Protein AF-A0A2N0NDT5-F1 (afdb_monomer)

Secondary structure (DSSP, 8-state):
-EE-S--S-TTTSEES----PPPHHHHHHHHTTEEEHHHHH-SSS----EEETTEEE--EE-EEEHHHHTTEEEEEEE--HHHH--SBPEEEEEE-----TT-------HHHHHHHHHHHHHHHHHHHHHHS-------------

Nearest PDB structures (foldseek):
  7n8k-assembly2_B  TM=8.655E-01  e=2.097E-05  Homo sapiens
  7n94-assembly2_B  TM=8.704E-01  e=3.101E-05  Homo sapiens
  2v0s-assembly1_A  TM=8.809E-01  e=6.351E-05  Homo sapiens
  8uw3-assembly1_A  TM=8.679E-01  e=2.053E-04  Homo sapiens
  6fke-assembly1_A  TM=7.969E-01  e=5.339E-03  Neisseria meningitidis MC58

pLDDT: mean 81.11, std 15.13, range [43.81, 96.25]

Radius of gyration: 21.41 Å; Cα contacts (8 Å, |Δi|>4): 178; chains: 1; bounding box: 59×63×46 Å

Sequence (145 aa):
MGDFNLISNGHIDRTPPQHISKSIFFNDLETIGLIDSHRKLNKEVPGNAYHREGVSTRIDQIWISENLSNNLMNFSITPSMFITHSDHDIMEKYNQEVIEDKVNITEYSQEDIDRYWDKLNSFIVSAADSKLPKKQPTNDHICGH

Organism: NCBI:txid588596

Structure (mmCIF, N/CA/C/O backbone):
data_AF-A0A2N0NDT5-F1
#
_entry.id   AF-A0A2N0NDT5-F1
#
loop_
_atom_site.group_PDB
_atom_site.id
_atom_site.type_symbol
_atom_site.label_atom_id
_atom_site.label_alt_id
_atom_site.label_comp_id
_atom_site.label_asym_id
_atom_site.label_entity_id
_atom_site.label_seq_id
_atom_site.pdbx_PDB_ins_code
_atom_site.Cartn_x
_atom_site.Cartn_y
_atom_site.Cartn_z
_atom_site.occupancy
_atom_site.B_iso_or_equiv
_atom_site.auth_seq_id
_atom_site.auth_comp_id
_atom_site.auth_asym_id
_atom_site.auth_atom_id
_atom_site.pdbx_PDB_model_num
ATOM 1 N N . MET A 1 1 ? 1.218 -4.574 8.319 1.00 87.06 1 MET A N 1
ATOM 2 C CA . MET A 1 1 ? 2.376 -4.223 7.468 1.00 87.06 1 MET A CA 1
ATOM 3 C C . MET A 1 1 ? 2.863 -5.486 6.794 1.00 87.06 1 MET A C 1
ATOM 5 O O . MET A 1 1 ? 2.750 -6.529 7.426 1.00 87.06 1 MET A O 1
ATOM 9 N N . GLY A 1 2 ? 3.379 -5.399 5.573 1.00 90.00 2 GLY A N 1
ATOM 10 C CA . GLY A 1 2 ? 3.999 -6.536 4.888 1.00 90.00 2 GLY A CA 1
ATOM 11 C C . GLY A 1 2 ? 3.780 -6.500 3.382 1.00 90.00 2 GLY A C 1
ATOM 12 O O . GLY A 1 2 ? 3.246 -5.516 2.869 1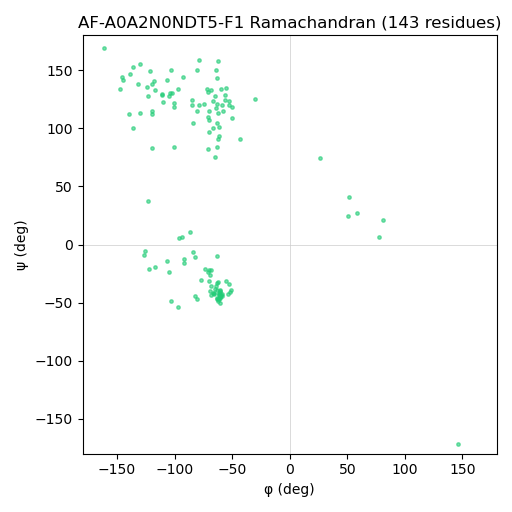.00 90.00 2 GLY A O 1
ATOM 13 N N . ASP A 1 3 ? 4.163 -7.585 2.717 1.00 92.94 3 ASP A N 1
ATOM 14 C CA . ASP A 1 3 ? 3.930 -7.815 1.294 1.00 92.94 3 ASP A CA 1
ATOM 15 C C . ASP A 1 3 ? 2.494 -8.305 1.051 1.00 92.94 3 ASP A C 1
ATOM 17 O O . ASP A 1 3 ? 2.099 -9.389 1.485 1.00 92.94 3 ASP A O 1
ATOM 21 N N . PHE A 1 4 ? 1.697 -7.494 0.356 1.00 93.69 4 PHE A N 1
ATOM 22 C CA . PHE A 1 4 ? 0.319 -7.830 0.002 1.00 93.69 4 PHE A CA 1
ATOM 23 C C . PHE A 1 4 ? 0.202 -8.518 -1.356 1.00 93.69 4 PHE A C 1
ATOM 25 O O . PHE A 1 4 ? -0.885 -8.990 -1.683 1.00 93.69 4 PHE A O 1
ATOM 32 N N . ASN A 1 5 ? 1.257 -8.525 -2.179 1.00 94.31 5 ASN A N 1
ATOM 33 C CA . ASN A 1 5 ? 1.199 -8.925 -3.590 1.00 94.31 5 ASN A CA 1
ATOM 34 C C . ASN A 1 5 ? 0.075 -8.228 -4.391 1.00 94.31 5 ASN A C 1
ATOM 36 O O . ASN A 1 5 ? -0.412 -8.735 -5.403 1.00 94.31 5 ASN A O 1
ATOM 40 N N . LEU A 1 6 ? -0.358 -7.046 -3.940 1.00 94.25 6 LEU A N 1
ATOM 41 C CA . LEU A 1 6 ? -1.467 -6.288 -4.513 1.00 94.25 6 LEU A CA 1
ATOM 42 C C . LEU A 1 6 ? -1.063 -4.831 -4.728 1.00 94.25 6 LEU A C 1
ATOM 44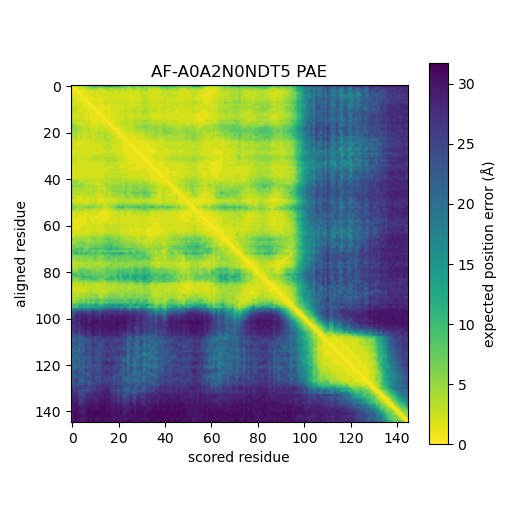 O O . LEU A 1 6 ? -0.461 -4.198 -3.864 1.00 94.25 6 LEU A O 1
ATOM 48 N N . ILE A 1 7 ? -1.461 -4.283 -5.874 1.00 93.62 7 ILE A N 1
ATOM 49 C CA . ILE A 1 7 ? -1.196 -2.897 -6.263 1.00 93.62 7 ILE A CA 1
ATOM 50 C C . ILE A 1 7 ? -2.487 -2.088 -6.103 1.00 93.62 7 ILE A C 1
ATOM 52 O O . ILE A 1 7 ? -3.531 -2.482 -6.623 1.00 93.62 7 ILE A O 1
ATOM 56 N N . SER A 1 8 ? -2.425 -0.961 -5.388 1.00 90.00 8 SER A N 1
ATOM 57 C CA . SER A 1 8 ? -3.594 -0.099 -5.156 1.00 90.00 8 SER A CA 1
ATOM 58 C C . SER A 1 8 ? -3.881 0.807 -6.359 1.00 90.00 8 SER A C 1
ATOM 60 O O . SER A 1 8 ? -5.015 0.855 -6.836 1.00 90.00 8 SER A O 1
ATOM 62 N N . ASN A 1 9 ? -2.853 1.471 -6.907 1.00 92.06 9 ASN A N 1
ATOM 63 C CA . ASN A 1 9 ? -2.969 2.304 -8.107 1.00 92.06 9 ASN A CA 1
ATOM 64 C C . ASN A 1 9 ? -1.808 2.069 -9.084 1.00 92.06 9 ASN A C 1
ATOM 66 O O . ASN A 1 9 ? -0.736 2.656 -8.947 1.00 92.06 9 ASN A O 1
ATOM 70 N N . GLY A 1 10 ? -2.040 1.276 -10.131 1.00 92.19 10 GLY A N 1
ATOM 71 C CA . GLY A 1 10 ? -0.997 0.902 -11.094 1.00 92.19 10 GLY A CA 1
ATOM 72 C C . GLY A 1 10 ? -0.377 2.047 -11.910 1.00 92.19 10 GLY A C 1
ATOM 73 O O . GLY A 1 10 ? 0.641 1.823 -12.557 1.00 92.19 10 GLY A O 1
ATOM 74 N N . HIS A 1 11 ? -0.925 3.267 -11.876 1.00 92.38 11 HIS A N 1
ATOM 75 C CA . HIS A 1 11 ? -0.295 4.421 -12.532 1.00 92.38 11 HIS A CA 1
ATOM 76 C C . HIS A 1 11 ? 0.885 4.990 -11.734 1.00 92.38 11 HIS A C 1
ATOM 78 O O . HIS A 1 11 ? 1.807 5.532 -12.331 1.00 92.38 11 HIS A O 1
ATOM 84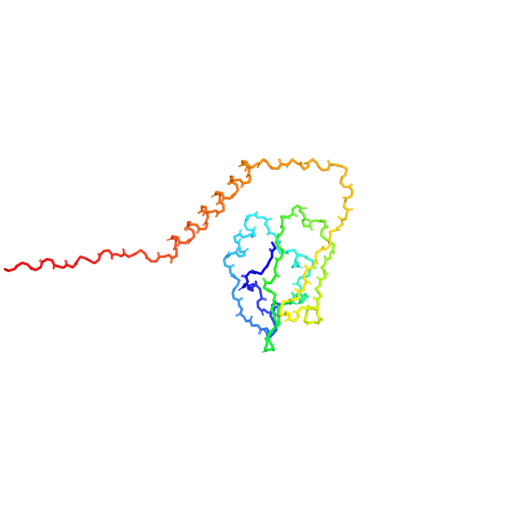 N N . ILE A 1 12 ? 0.849 4.877 -10.401 1.00 93.25 12 ILE A N 1
ATOM 85 C CA . ILE A 1 12 ? 1.841 5.479 -9.484 1.00 93.25 12 ILE A CA 1
ATOM 86 C C . ILE A 1 12 ? 2.545 4.448 -8.592 1.00 93.25 12 ILE A C 1
ATOM 88 O O . ILE A 1 12 ? 3.616 4.712 -8.054 1.00 93.25 12 ILE A O 1
ATOM 92 N N . ASP A 1 13 ? 1.942 3.272 -8.409 1.00 94.56 13 ASP A N 1
ATOM 93 C CA . ASP A 1 13 ? 2.469 2.156 -7.616 1.00 94.56 13 ASP A CA 1
ATOM 94 C C . ASP A 1 13 ? 3.191 1.121 -8.487 1.00 94.56 13 ASP A C 1
ATOM 96 O O . ASP A 1 13 ? 3.597 0.075 -7.981 1.00 94.56 13 ASP A O 1
ATOM 100 N N . ARG A 1 14 ? 3.361 1.386 -9.787 1.00 94.88 14 ARG A N 1
ATOM 101 C CA . ARG A 1 14 ? 4.070 0.507 -10.717 1.00 94.88 14 ARG A CA 1
ATOM 102 C C . ARG A 1 14 ? 4.836 1.308 -11.761 1.00 94.88 14 ARG A C 1
ATOM 104 O O . ARG A 1 14 ? 4.327 2.281 -12.306 1.00 94.88 14 ARG A O 1
ATOM 111 N N . THR A 1 15 ? 6.018 0.813 -12.097 1.00 95.12 15 THR A N 1
ATOM 112 C CA . THR A 1 15 ? 6.820 1.261 -13.234 1.00 95.12 15 THR A CA 1
ATOM 113 C C . THR A 1 15 ? 7.243 0.034 -14.044 1.00 95.12 15 THR A C 1
ATOM 115 O O . THR A 1 15 ? 8.014 -0.756 -13.509 1.00 95.12 15 THR A O 1
ATOM 118 N N . PRO A 1 16 ? 6.792 -0.195 -15.295 1.00 94.88 16 PRO A N 1
ATOM 119 C CA . PRO A 1 16 ? 5.728 0.405 -16.086 1.00 94.88 16 PRO A CA 1
ATOM 120 C C . PRO A 1 16 ? 4.473 0.991 -15.446 1.00 94.88 16 PRO A C 1
ATOM 122 O O . PRO A 1 16 ? 3.777 0.172 -14.845 1.00 94.88 16 PRO A O 1
ATOM 125 N N . PRO A 1 17 ? 4.040 2.249 -15.639 1.00 94.69 17 PRO A N 1
ATOM 126 C CA . PRO A 1 17 ? 2.652 2.584 -15.329 1.00 94.69 17 PRO A CA 1
ATOM 127 C C . PRO A 1 17 ? 1.691 1.651 -16.083 1.00 94.69 17 PRO A C 1
ATOM 129 O O . PRO A 1 17 ? 1.881 1.368 -17.268 1.00 94.69 17 PRO A O 1
ATOM 132 N N . GLN A 1 18 ? 0.674 1.136 -15.397 1.00 93.69 18 GLN A N 1
ATOM 133 C CA . GLN A 1 18 ? -0.358 0.288 -15.993 1.00 93.69 18 GLN A CA 1
ATOM 134 C C . GLN A 1 18 ? -1.702 0.536 -15.326 1.00 93.69 18 GLN A C 1
ATOM 136 O O . GLN A 1 18 ? -1.794 0.727 -14.116 1.00 93.69 18 GLN A O 1
ATOM 141 N N . HIS A 1 19 ? -2.770 0.478 -16.113 1.00 91.06 19 HIS A N 1
ATOM 142 C CA . HIS A 1 19 ? -4.113 0.551 -15.566 1.00 91.06 19 HIS A CA 1
ATOM 143 C C . HIS A 1 19 ? -4.440 -0.738 -14.793 1.00 91.06 19 HIS A C 1
ATOM 145 O O . HIS A 1 19 ? -4.660 -1.791 -15.391 1.00 91.06 19 HIS A O 1
ATOM 151 N N . ILE A 1 20 ? -4.477 -0.644 -13.464 1.00 88.19 20 ILE A N 1
ATOM 152 C CA . ILE A 1 20 ? -4.831 -1.734 -12.549 1.00 88.19 20 ILE A CA 1
ATOM 153 C C . ILE A 1 20 ? -6.005 -1.261 -11.698 1.00 88.19 20 ILE A C 1
ATOM 155 O O . ILE A 1 20 ? -5.942 -0.187 -11.100 1.00 88.19 20 ILE A O 1
ATOM 159 N N . SER A 1 21 ? -7.079 -2.049 -11.651 1.00 87.00 21 SER A N 1
ATOM 160 C CA . SER A 1 21 ? -8.214 -1.768 -10.774 1.00 87.00 21 SER A CA 1
ATOM 161 C C . SER A 1 21 ? -7.830 -2.024 -9.322 1.00 87.00 21 SER A C 1
ATOM 163 O O . SER A 1 21 ? -7.337 -3.108 -8.999 1.00 87.00 21 SER A O 1
ATOM 165 N N . LYS A 1 22 ? -8.124 -1.066 -8.444 1.00 89.44 22 LYS A N 1
ATOM 166 C CA . LYS A 1 22 ? -7.948 -1.228 -7.002 1.00 89.44 22 LYS A CA 1
ATOM 167 C C . LYS A 1 22 ? -8.730 -2.449 -6.502 1.00 89.44 22 LYS A C 1
ATOM 169 O O . LYS A 1 22 ? -9.917 -2.595 -6.792 1.00 89.44 22 LYS A O 1
ATOM 174 N N . SER A 1 23 ? -8.053 -3.325 -5.762 1.00 90.94 23 SER A N 1
ATOM 175 C CA . SER A 1 23 ? -8.671 -4.513 -5.164 1.00 90.94 23 SER A CA 1
ATOM 176 C C . SER A 1 23 ? -9.749 -4.130 -4.146 1.00 90.94 23 SER A C 1
ATOM 178 O O . SER A 1 23 ? -9.558 -3.193 -3.371 1.00 90.94 23 SER A O 1
ATOM 180 N N . ILE A 1 24 ? -10.839 -4.908 -4.089 1.00 91.56 24 ILE A N 1
ATOM 181 C CA . ILE A 1 24 ? -11.884 -4.761 -3.058 1.00 91.56 24 ILE A CA 1
ATOM 182 C C . ILE A 1 24 ? -11.306 -4.851 -1.643 1.00 91.56 24 ILE A C 1
ATOM 184 O O . ILE A 1 24 ? -11.748 -4.132 -0.760 1.00 91.56 24 ILE A O 1
ATOM 188 N N . PHE A 1 25 ? -10.241 -5.637 -1.471 1.00 92.56 25 PHE A N 1
ATOM 189 C CA . PHE A 1 25 ? -9.534 -5.776 -0.205 1.00 92.56 25 PHE A CA 1
ATOM 190 C C . PHE A 1 25 ? -9.094 -4.421 0.372 1.00 92.56 25 PHE A C 1
ATOM 192 O O . PHE A 1 25 ? -9.278 -4.162 1.555 1.00 92.56 25 PHE A O 1
ATOM 199 N N . PHE A 1 26 ? -8.567 -3.518 -0.462 1.00 93.62 26 PHE A N 1
ATOM 200 C CA . PHE A 1 26 ? -8.158 -2.191 0.004 1.00 93.62 26 PHE A CA 1
ATOM 201 C C . PHE A 1 26 ? -9.354 -1.310 0.377 1.00 93.62 26 PHE A C 1
ATOM 203 O O . PHE A 1 26 ? -9.241 -0.498 1.288 1.00 93.62 26 PHE A O 1
ATOM 210 N N . ASN A 1 27 ? -10.498 -1.482 -0.289 1.00 91.62 27 ASN A N 1
ATOM 211 C CA . ASN A 1 27 ? -11.722 -0.770 0.079 1.00 91.62 27 ASN A CA 1
ATOM 212 C C . ASN A 1 27 ? -12.255 -1.258 1.435 1.00 91.62 27 ASN A C 1
ATOM 214 O O . ASN A 1 27 ? -12.750 -0.456 2.226 1.00 91.62 27 ASN A O 1
ATOM 218 N N . ASP A 1 28 ? -12.120 -2.554 1.730 1.00 93.75 28 ASP A N 1
ATOM 219 C CA . ASP A 1 28 ? -12.506 -3.120 3.025 1.00 93.75 28 ASP A CA 1
ATOM 220 C C . ASP A 1 28 ? -11.621 -2.560 4.150 1.00 93.75 28 ASP A C 1
ATOM 222 O O . ASP A 1 28 ? -12.143 -2.155 5.189 1.00 93.75 28 ASP A O 1
ATOM 226 N N . LEU A 1 29 ? -10.302 -2.444 3.923 1.00 93.06 29 LEU A N 1
ATOM 227 C CA . LEU A 1 29 ? -9.381 -1.805 4.875 1.00 93.06 29 LEU A CA 1
ATOM 228 C C . LEU A 1 29 ? -9.765 -0.344 5.158 1.00 93.06 29 LEU A C 1
ATOM 230 O O . LEU A 1 29 ? -9.797 0.075 6.314 1.00 93.06 29 LEU A O 1
ATOM 234 N N . GLU A 1 30 ? -10.100 0.419 4.119 1.00 93.31 30 GLU A N 1
ATOM 235 C CA . GLU A 1 30 ? -10.569 1.803 4.270 1.00 93.31 30 GLU A CA 1
ATOM 236 C C . GLU A 1 30 ? -11.890 1.879 5.042 1.00 93.31 30 GLU A C 1
ATOM 238 O O . GLU A 1 30 ? -12.059 2.741 5.902 1.00 93.31 30 GLU A O 1
ATOM 243 N N . THR A 1 31 ? -12.805 0.939 4.794 1.00 92.25 31 THR A N 1
ATOM 244 C CA . THR A 1 31 ? -14.115 0.876 5.464 1.00 92.25 31 THR A CA 1
ATOM 245 C C . THR A 1 31 ? -13.984 0.638 6.969 1.00 92.25 31 THR A C 1
ATOM 247 O O . THR A 1 31 ? -14.779 1.167 7.744 1.00 92.25 31 THR A O 1
ATOM 250 N N . ILE A 1 32 ? -12.967 -0.112 7.405 1.00 90.81 32 ILE A N 1
ATOM 251 C CA . ILE A 1 32 ? -12.675 -0.330 8.832 1.00 90.81 32 ILE A CA 1
ATOM 252 C C . ILE A 1 32 ? -11.775 0.759 9.447 1.00 90.81 32 ILE A C 1
ATOM 254 O O . ILE A 1 32 ? -11.302 0.600 10.572 1.00 90.81 32 ILE A O 1
ATOM 258 N N . GLY A 1 33 ? -11.540 1.868 8.736 1.00 90.81 33 GLY A N 1
ATOM 259 C CA . GLY A 1 33 ? -10.803 3.030 9.242 1.00 90.81 33 GLY A CA 1
ATOM 260 C C . GLY A 1 33 ? -9.279 2.894 9.196 1.00 90.81 33 GLY A C 1
ATOM 261 O O . GLY A 1 33 ? -8.573 3.588 9.937 1.00 90.81 33 GLY A O 1
ATOM 262 N N . LEU A 1 34 ? -8.755 1.994 8.357 1.00 93.12 34 LEU A N 1
ATOM 263 C CA . LEU A 1 34 ? -7.323 1.902 8.089 1.00 93.12 34 LEU A CA 1
ATOM 264 C C . LEU A 1 34 ? -6.941 2.742 6.871 1.00 93.12 34 LEU A C 1
ATOM 266 O O . LEU A 1 34 ? -7.661 2.823 5.881 1.00 93.12 34 LEU A O 1
ATOM 270 N N . ILE A 1 35 ? -5.755 3.334 6.938 1.00 92.62 35 ILE A N 1
ATOM 271 C CA . ILE A 1 35 ? -5.207 4.213 5.911 1.00 92.62 35 ILE A CA 1
ATOM 272 C C . ILE A 1 35 ? -3.848 3.673 5.472 1.00 92.62 35 ILE A C 1
ATOM 274 O O . ILE A 1 35 ? -3.007 3.321 6.306 1.00 92.62 35 ILE A O 1
ATOM 278 N N . ASP A 1 36 ? -3.616 3.655 4.158 1.00 93.56 36 ASP A N 1
ATOM 279 C CA . ASP A 1 36 ? -2.289 3.465 3.573 1.00 93.56 36 ASP A CA 1
ATOM 280 C C . ASP A 1 36 ? -1.388 4.632 3.984 1.00 93.56 36 ASP A C 1
ATOM 282 O O . ASP A 1 36 ? -1.491 5.763 3.495 1.00 93.56 36 ASP A O 1
ATOM 286 N N . SER A 1 37 ? -0.499 4.335 4.921 1.00 92.06 37 SER A N 1
ATOM 287 C CA . SER A 1 37 ? 0.330 5.330 5.586 1.00 92.06 37 SER A CA 1
ATOM 288 C C . SER A 1 37 ? 1.294 6.035 4.624 1.00 92.06 37 SER A C 1
ATOM 290 O O . SER A 1 37 ? 1.470 7.250 4.714 1.00 92.06 37 SER A O 1
ATOM 292 N N . HIS A 1 38 ? 1.838 5.333 3.627 1.00 92.25 38 HIS A N 1
ATOM 293 C CA . HIS A 1 38 ? 2.691 5.965 2.626 1.00 92.25 38 HIS A CA 1
ATOM 294 C C . HIS A 1 38 ? 1.880 6.918 1.740 1.00 92.25 38 HIS A C 1
ATOM 296 O O . HIS A 1 38 ? 2.314 8.043 1.515 1.00 92.25 38 HIS A O 1
ATOM 302 N N . ARG A 1 39 ? 0.679 6.538 1.277 1.00 92.38 39 ARG A N 1
ATOM 303 C CA . ARG A 1 39 ? -0.152 7.423 0.428 1.00 92.38 39 ARG A CA 1
ATOM 304 C C . ARG A 1 39 ? -0.745 8.612 1.180 1.00 92.38 39 ARG A C 1
ATOM 306 O O . ARG A 1 39 ? -1.018 9.637 0.555 1.00 92.38 39 ARG A O 1
ATOM 313 N N . LYS A 1 40 ? -0.889 8.513 2.504 1.00 91.25 40 LYS A N 1
ATOM 314 C CA . LYS A 1 40 ? -1.252 9.648 3.364 1.00 91.25 40 LYS A CA 1
ATOM 315 C C . LYS A 1 40 ? -0.219 10.777 3.284 1.00 91.25 40 LYS A C 1
ATOM 317 O O . LYS A 1 40 ? -0.621 11.929 3.141 1.00 91.25 40 LYS A O 1
ATOM 322 N N . LEU A 1 41 ? 1.074 10.448 3.359 1.00 89.25 41 LEU A N 1
ATOM 323 C CA . LEU A 1 41 ? 2.167 11.425 3.268 1.00 89.25 41 LEU A CA 1
ATOM 324 C C . LEU A 1 41 ? 2.515 11.779 1.819 1.00 89.25 41 LEU A C 1
ATOM 326 O O . LEU A 1 41 ? 2.670 12.944 1.464 1.00 89.25 41 LEU A O 1
ATOM 330 N N . ASN A 1 42 ? 2.586 10.761 0.970 1.00 89.00 42 ASN A N 1
ATOM 331 C CA . ASN A 1 42 ? 3.131 10.831 -0.373 1.00 89.00 42 ASN A CA 1
ATOM 332 C C . ASN A 1 42 ? 2.051 10.461 -1.389 1.00 89.00 42 ASN A C 1
ATOM 334 O O . ASN A 1 42 ? 1.968 9.320 -1.853 1.00 89.00 42 ASN A O 1
ATOM 338 N N . LYS A 1 43 ? 1.209 11.431 -1.757 1.00 88.69 43 LYS A N 1
ATOM 339 C CA . LYS A 1 43 ? 0.076 11.187 -2.668 1.00 88.69 43 LYS A CA 1
ATOM 340 C C . LYS A 1 43 ? 0.512 10.672 -4.042 1.00 88.69 43 LYS A C 1
ATOM 342 O O . LYS A 1 43 ? -0.121 9.767 -4.571 1.00 88.69 43 LYS A O 1
ATOM 347 N N . GLU A 1 44 ? 1.607 11.209 -4.578 1.00 87.25 44 GLU A N 1
ATOM 348 C CA . GLU A 1 44 ? 2.031 10.961 -5.967 1.00 87.25 44 GLU A CA 1
ATOM 349 C C . GLU A 1 44 ? 3.475 10.458 -6.098 1.00 87.25 44 GLU A C 1
ATOM 351 O O . GLU A 1 44 ? 3.874 10.012 -7.169 1.00 87.25 44 GLU A O 1
ATOM 356 N N . VAL A 1 45 ? 4.261 10.472 -5.016 1.00 86.75 45 VAL A N 1
ATOM 357 C CA . VAL A 1 45 ? 5.648 9.986 -5.061 1.00 86.75 45 VAL A CA 1
ATOM 358 C C . VAL A 1 45 ? 5.647 8.456 -5.191 1.00 86.75 45 VAL A C 1
ATOM 360 O O . VAL A 1 45 ? 4.895 7.791 -4.465 1.00 86.75 45 VAL A O 1
ATOM 363 N N . PRO A 1 46 ? 6.447 7.866 -6.095 1.00 85.12 46 PRO A N 1
ATOM 364 C CA . PRO A 1 46 ? 6.632 6.422 -6.145 1.00 85.12 46 PRO A CA 1
ATOM 365 C C . PRO A 1 46 ? 7.196 5.904 -4.820 1.00 85.12 46 PRO A C 1
ATOM 367 O O . PRO A 1 46 ? 8.139 6.467 -4.277 1.00 85.12 46 PRO A O 1
ATOM 370 N N . GLY A 1 47 ? 6.619 4.822 -4.312 1.00 86.25 47 GLY A N 1
ATOM 371 C CA . GLY A 1 47 ? 7.118 4.112 -3.131 1.00 86.25 47 GLY A CA 1
ATOM 372 C C . GLY A 1 47 ? 7.396 2.652 -3.458 1.00 86.25 47 GLY A C 1
ATOM 373 O O . GLY A 1 47 ? 7.015 1.780 -2.687 1.00 86.25 47 GLY A O 1
ATOM 374 N N . ASN A 1 48 ? 7.900 2.372 -4.665 1.00 90.31 48 ASN A N 1
ATOM 375 C CA . ASN A 1 48 ? 8.184 1.005 -5.085 1.00 90.31 48 ASN A CA 1
ATOM 376 C C . ASN A 1 48 ? 9.296 0.435 -4.205 1.00 90.31 48 ASN A C 1
ATOM 378 O O . ASN A 1 48 ? 10.329 1.077 -4.056 1.00 90.31 48 ASN A O 1
ATOM 382 N N . ALA A 1 49 ? 9.041 -0.737 -3.637 1.00 90.31 49 ALA A N 1
ATOM 383 C CA . ALA A 1 49 ? 10.014 -1.489 -2.858 1.00 90.31 49 ALA A CA 1
ATOM 384 C C . ALA A 1 49 ? 10.328 -2.834 -3.523 1.00 90.31 49 ALA A C 1
ATOM 386 O O . ALA A 1 49 ? 11.364 -3.417 -3.259 1.00 90.31 49 ALA A O 1
ATOM 387 N N . TYR A 1 50 ? 9.463 -3.324 -4.413 1.00 94.50 50 TYR A N 1
ATOM 388 C CA . TYR A 1 50 ? 9.703 -4.549 -5.164 1.00 94.50 50 TYR A CA 1
ATOM 389 C C . TYR A 1 50 ? 10.268 -4.247 -6.550 1.00 94.50 50 TYR A C 1
ATOM 391 O O . TYR A 1 50 ? 9.701 -3.410 -7.261 1.00 94.50 50 TYR A O 1
ATOM 399 N N . HIS A 1 51 ? 11.312 -4.965 -6.965 1.00 94.06 51 HIS A N 1
ATOM 400 C CA . HIS A 1 51 ? 12.026 -4.749 -8.222 1.00 94.06 51 HIS A CA 1
ATOM 401 C C . HIS A 1 51 ? 12.405 -6.065 -8.903 1.00 94.06 51 HIS A C 1
ATOM 403 O O . HIS A 1 51 ? 13.299 -6.782 -8.459 1.00 94.06 51 HIS A O 1
ATOM 409 N N . ARG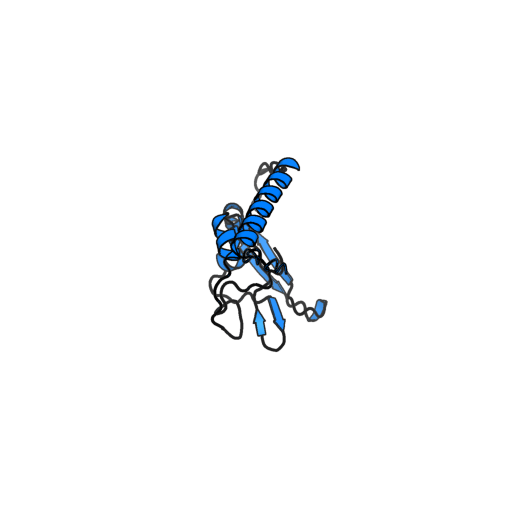 A 1 52 ? 11.798 -6.350 -10.058 1.00 92.44 52 ARG A N 1
ATOM 410 C CA . ARG A 1 52 ? 12.129 -7.538 -10.851 1.00 92.44 52 ARG A CA 1
ATOM 411 C C . ARG A 1 52 ? 11.971 -7.300 -12.343 1.00 92.44 52 ARG A C 1
ATOM 413 O O . ARG A 1 52 ? 10.957 -6.782 -12.792 1.00 92.44 52 ARG A O 1
ATOM 420 N N . GLU A 1 53 ? 12.970 -7.724 -13.120 1.00 90.94 53 GLU A N 1
ATOM 421 C CA . GLU A 1 53 ? 12.892 -7.814 -14.591 1.00 90.94 53 GLU A CA 1
ATOM 422 C C . GLU A 1 53 ? 12.407 -6.513 -15.274 1.00 90.94 53 GLU A C 1
ATOM 424 O O . GLU A 1 53 ? 11.614 -6.529 -16.212 1.00 90.94 53 GLU A O 1
ATOM 429 N N . GLY A 1 54 ? 12.877 -5.355 -14.794 1.00 90.38 54 GLY A N 1
ATOM 430 C CA . GLY A 1 54 ? 12.497 -4.043 -15.341 1.00 90.38 54 GLY A CA 1
ATOM 431 C C . GLY A 1 54 ? 11.112 -3.545 -14.910 1.00 90.38 54 GLY A C 1
ATOM 432 O O . GLY A 1 54 ? 10.663 -2.503 -15.387 1.00 90.38 54 GLY A O 1
ATOM 433 N N . VAL A 1 55 ? 10.450 -4.256 -13.996 1.00 94.12 55 VAL A N 1
ATOM 434 C CA . VAL A 1 55 ? 9.202 -3.854 -13.350 1.00 94.12 55 VAL A CA 1
ATOM 435 C C . VAL A 1 55 ? 9.476 -3.541 -11.882 1.00 94.12 55 VAL A C 1
ATOM 437 O O . VAL A 1 55 ? 10.072 -4.337 -11.163 1.00 94.12 55 VAL A O 1
ATOM 440 N N . SER A 1 56 ? 9.023 -2.374 -11.432 1.00 95.62 56 SER A N 1
ATOM 441 C CA . SER A 1 56 ? 9.067 -1.961 -10.027 1.00 95.62 56 SER A CA 1
ATOM 442 C C . SER A 1 56 ? 7.652 -1.759 -9.501 1.00 95.62 56 SER A C 1
ATOM 444 O O . SER A 1 56 ? 6.856 -1.105 -10.178 1.00 95.62 56 SER A O 1
ATOM 446 N N . THR A 1 57 ? 7.316 -2.294 -8.326 1.00 96.25 57 THR A N 1
ATOM 447 C CA . THR A 1 57 ? 5.963 -2.206 -7.745 1.00 96.25 57 THR A CA 1
ATOM 448 C C . THR A 1 57 ? 5.959 -1.873 -6.259 1.00 96.25 57 THR A C 1
ATOM 450 O O . THR A 1 57 ? 6.895 -2.175 -5.525 1.00 96.25 57 THR A O 1
ATOM 453 N N . ARG A 1 58 ? 4.880 -1.235 -5.793 1.00 95.19 58 ARG A N 1
ATOM 454 C CA . ARG A 1 58 ? 4.597 -1.022 -4.367 1.00 95.19 58 ARG A CA 1
ATOM 455 C C . ARG A 1 58 ? 3.564 -2.045 -3.889 1.00 95.19 58 ARG A C 1
ATOM 457 O O . ARG A 1 58 ? 2.364 -1.774 -3.905 1.00 95.19 58 ARG A O 1
ATOM 464 N N . ILE A 1 59 ? 4.050 -3.229 -3.532 1.00 95.06 59 ILE A N 1
ATOM 465 C CA . ILE A 1 59 ? 3.248 -4.337 -2.982 1.00 95.06 59 ILE A CA 1
ATOM 466 C C . ILE A 1 59 ? 3.459 -4.506 -1.474 1.00 95.06 59 ILE A C 1
ATOM 468 O O . ILE A 1 59 ? 2.540 -4.933 -0.776 1.00 95.06 59 ILE A O 1
ATOM 472 N N . ASP A 1 60 ? 4.601 -4.047 -0.963 1.00 94.19 60 ASP A N 1
ATOM 473 C CA . ASP A 1 60 ? 4.848 -3.843 0.457 1.00 94.19 60 ASP A CA 1
ATOM 474 C C . ASP A 1 60 ? 4.107 -2.601 0.955 1.00 94.19 60 ASP A C 1
ATOM 476 O O . ASP A 1 60 ? 4.276 -1.490 0.443 1.00 94.19 60 ASP A O 1
ATOM 480 N N . GLN A 1 61 ? 3.220 -2.792 1.932 1.00 92.44 61 GLN A N 1
ATOM 481 C CA . GLN A 1 61 ? 2.346 -1.730 2.416 1.00 92.44 61 GLN A CA 1
ATOM 482 C C . GLN A 1 61 ? 2.216 -1.744 3.936 1.00 92.44 61 GLN A C 1
ATOM 484 O O . GLN A 1 61 ? 2.198 -2.779 4.611 1.00 92.44 61 GLN A O 1
ATOM 489 N N . ILE A 1 62 ? 2.069 -0.547 4.495 1.00 91.69 62 ILE A N 1
ATOM 490 C CA . ILE A 1 62 ? 1.804 -0.339 5.913 1.00 91.69 62 ILE A CA 1
ATOM 491 C C . ILE A 1 62 ? 0.466 0.385 6.031 1.00 91.69 62 ILE A C 1
ATOM 493 O O . ILE A 1 62 ? 0.337 1.549 5.655 1.00 91.69 62 ILE A O 1
ATOM 497 N N . TRP A 1 63 ? -0.521 -0.320 6.571 1.00 91.94 63 TRP A N 1
ATOM 498 C CA . TRP A 1 63 ? -1.844 0.209 6.878 1.00 91.94 63 TRP A CA 1
ATOM 499 C C . TRP A 1 63 ? -1.940 0.473 8.380 1.00 91.94 63 TRP A C 1
ATOM 501 O O . TRP A 1 63 ? -1.563 -0.386 9.181 1.00 91.94 63 TRP A O 1
ATOM 511 N N . ILE A 1 64 ? -2.387 1.668 8.758 1.00 90.50 64 ILE A N 1
ATOM 512 C CA . ILE A 1 64 ? -2.505 2.122 10.153 1.00 90.50 64 ILE A CA 1
ATOM 513 C C . ILE A 1 64 ? -3.891 2.709 10.395 1.00 90.50 64 ILE A C 1
ATOM 515 O O . ILE A 1 64 ? -4.525 3.175 9.453 1.00 90.50 64 ILE A O 1
ATOM 519 N N . SER A 1 65 ? -4.360 2.709 11.643 1.00 89.81 65 SER A N 1
ATOM 520 C CA . SER A 1 65 ? -5.608 3.393 11.985 1.00 89.81 65 SER A CA 1
ATOM 521 C C . SER A 1 65 ? -5.486 4.897 11.759 1.00 89.81 65 SER A C 1
ATOM 523 O O . SER A 1 65 ? -4.408 5.479 11.915 1.00 89.81 65 SER A O 1
ATOM 525 N N . GLU A 1 66 ? -6.606 5.535 11.427 1.00 83.75 66 GLU A N 1
ATOM 526 C CA . GLU A 1 66 ? -6.664 6.982 11.214 1.00 83.75 66 GLU A CA 1
ATOM 527 C C . GLU A 1 66 ? -6.067 7.778 12.388 1.00 83.75 66 GLU A C 1
ATOM 529 O O . GLU A 1 66 ? -5.265 8.685 12.166 1.00 83.75 66 GLU A O 1
ATOM 534 N N . ASN A 1 67 ? -6.341 7.365 13.629 1.00 83.00 67 ASN A N 1
ATOM 535 C CA . ASN A 1 67 ? -5.806 8.010 14.833 1.00 83.00 67 ASN A CA 1
ATOM 536 C C . ASN A 1 67 ? -4.270 8.008 14.875 1.00 83.00 67 ASN A C 1
ATOM 538 O O . ASN A 1 67 ? -3.661 9.029 15.186 1.00 83.00 67 ASN A O 1
ATOM 542 N N . LEU A 1 68 ? -3.638 6.884 14.520 1.00 81.12 68 LEU A N 1
ATOM 543 C CA . LEU A 1 68 ? -2.176 6.767 14.488 1.00 81.12 68 LEU A CA 1
ATOM 544 C C . LEU A 1 68 ? -1.557 7.520 13.305 1.00 81.12 68 LEU A C 1
ATOM 546 O O . LEU A 1 68 ? -0.373 7.852 13.343 1.00 81.12 68 LEU A O 1
ATOM 550 N N . SER A 1 69 ? -2.337 7.794 12.256 1.00 81.12 69 SER A N 1
ATOM 551 C CA . SER A 1 69 ? -1.842 8.474 11.056 1.00 81.12 69 SER A CA 1
ATOM 552 C C . SER A 1 69 ? -1.461 9.934 11.288 1.00 81.12 69 SER A C 1
ATOM 554 O O . SER A 1 69 ? -0.642 10.467 10.544 1.00 81.12 69 SER A O 1
ATOM 556 N N . ASN A 1 70 ? -1.993 10.564 12.337 1.00 81.38 70 ASN A N 1
ATOM 557 C CA . ASN A 1 70 ? -1.696 11.959 12.666 1.00 81.38 70 ASN A CA 1
ATOM 558 C C . ASN A 1 70 ? -0.255 12.166 13.155 1.00 81.38 70 ASN A C 1
ATOM 560 O O . ASN A 1 70 ? 0.301 13.241 12.961 1.00 81.38 70 ASN A O 1
ATOM 564 N N . ASN A 1 71 ? 0.359 11.129 13.731 1.00 81.62 71 ASN A N 1
ATOM 565 C CA . ASN A 1 71 ? 1.732 11.176 14.241 1.00 81.62 71 ASN A CA 1
ATOM 566 C C . ASN A 1 71 ? 2.755 10.699 13.198 1.00 81.62 71 ASN A C 1
ATOM 568 O O . ASN A 1 71 ? 3.928 10.518 13.516 1.00 81.62 71 ASN A O 1
ATOM 572 N N . LEU A 1 72 ? 2.335 10.433 11.962 1.00 80.69 72 LEU A N 1
ATOM 573 C CA . LEU A 1 72 ? 3.204 9.894 10.924 1.00 80.69 72 LEU A CA 1
ATOM 574 C C . LEU A 1 72 ? 4.080 11.008 10.331 1.00 80.69 72 LEU A C 1
ATOM 576 O O . LEU A 1 72 ? 3.561 11.978 9.786 1.00 80.69 72 LEU A O 1
ATOM 580 N N . MET A 1 73 ? 5.403 10.862 10.426 1.00 79.12 73 MET A N 1
ATOM 581 C CA . MET A 1 73 ? 6.367 11.880 9.991 1.00 79.12 73 MET A CA 1
ATOM 582 C C . MET A 1 73 ? 6.908 11.601 8.595 1.00 79.12 73 MET A C 1
ATOM 584 O O . MET A 1 73 ? 6.886 12.479 7.735 1.00 79.12 73 MET A O 1
ATOM 588 N N . ASN A 1 74 ? 7.448 10.398 8.377 1.00 83.44 74 ASN A N 1
ATOM 589 C CA . ASN A 1 74 ? 8.133 10.081 7.128 1.00 83.44 74 ASN A CA 1
ATOM 590 C C . ASN A 1 74 ? 8.268 8.570 6.879 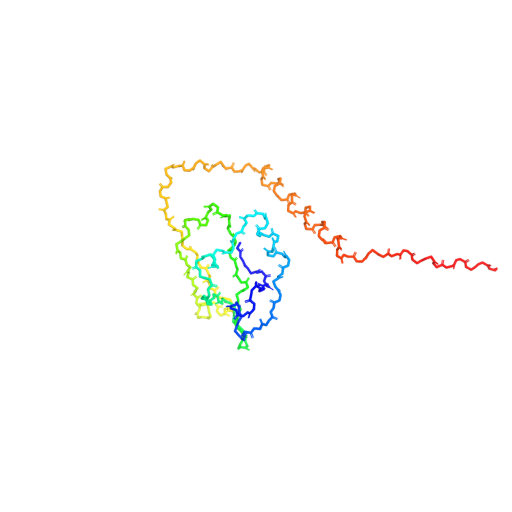1.00 83.44 74 ASN A C 1
ATOM 592 O O . ASN A 1 74 ? 8.059 7.758 7.781 1.00 83.44 74 ASN A O 1
ATOM 596 N N . PHE A 1 75 ? 8.684 8.212 5.664 1.00 83.50 75 PHE A N 1
ATOM 597 C CA . PHE A 1 75 ? 9.118 6.871 5.276 1.00 83.50 75 PHE A CA 1
ATOM 598 C C . PHE A 1 75 ? 10.551 6.891 4.759 1.00 83.50 75 PHE A C 1
ATOM 600 O O . PHE A 1 75 ? 10.976 7.854 4.125 1.00 83.50 75 PHE A O 1
ATOM 607 N N . SER A 1 76 ? 11.259 5.788 4.977 1.00 85.50 76 SER A N 1
ATOM 608 C CA . SER A 1 76 ? 12.486 5.459 4.260 1.00 85.50 76 SER A CA 1
ATOM 609 C C . SER A 1 76 ? 12.293 4.143 3.515 1.00 85.50 76 SER A C 1
ATOM 611 O O . SER A 1 76 ? 11.703 3.201 4.049 1.00 85.50 76 SER A O 1
ATOM 613 N N . ILE A 1 77 ? 12.779 4.096 2.276 1.00 85.69 77 ILE A N 1
ATOM 614 C CA . ILE A 1 77 ? 12.871 2.879 1.468 1.00 85.69 77 ILE A CA 1
ATOM 615 C C . ILE A 1 77 ? 14.350 2.694 1.162 1.00 85.69 77 ILE A C 1
ATOM 617 O O . ILE A 1 77 ? 14.964 3.546 0.518 1.00 85.69 77 ILE A O 1
ATOM 621 N N . THR A 1 78 ? 14.928 1.616 1.682 1.00 87.75 78 THR A N 1
ATOM 622 C CA . THR A 1 78 ? 16.357 1.330 1.546 1.00 87.75 78 THR A CA 1
ATOM 623 C C . THR A 1 78 ? 16.564 0.140 0.617 1.00 87.75 78 THR A C 1
ATOM 625 O O . THR A 1 78 ? 16.077 -0.949 0.943 1.00 87.75 78 THR A O 1
ATOM 628 N N . PRO A 1 79 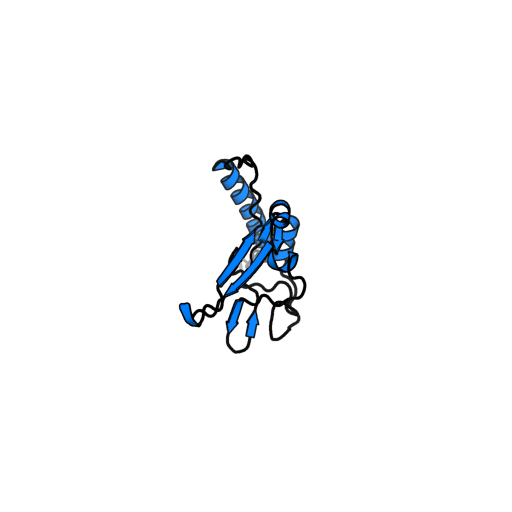? 17.331 0.309 -0.480 1.00 86.94 79 PRO A N 1
ATOM 629 C CA . PRO A 1 79 ? 17.678 -0.782 -1.375 1.00 86.94 79 PRO A CA 1
ATOM 630 C C . PRO A 1 79 ? 18.298 -1.961 -0.631 1.00 86.94 79 PRO A C 1
ATOM 632 O O . PRO A 1 79 ? 19.351 -1.819 -0.003 1.00 86.94 79 PRO A O 1
ATOM 635 N N . SER A 1 80 ? 17.669 -3.132 -0.702 1.00 88.88 80 SER A N 1
ATOM 636 C CA . SER A 1 80 ? 18.157 -4.318 0.018 1.00 88.88 80 SER A CA 1
ATOM 637 C C . SER A 1 80 ? 19.100 -5.179 -0.824 1.00 88.88 80 SER A C 1
ATOM 639 O O . SER A 1 80 ? 19.836 -6.000 -0.274 1.00 88.88 80 SER A O 1
ATOM 641 N N . MET A 1 81 ? 19.126 -4.974 -2.146 1.00 82.19 81 MET A N 1
ATOM 642 C CA . MET A 1 81 ? 19.896 -5.784 -3.094 1.00 82.19 81 MET A CA 1
ATOM 643 C C . MET A 1 81 ? 21.368 -5.936 -2.682 1.00 82.19 81 MET A C 1
ATOM 645 O O . MET A 1 81 ? 21.930 -7.022 -2.789 1.00 82.19 81 MET A O 1
ATOM 649 N N . PHE A 1 82 ? 21.984 -4.870 -2.160 1.00 78.44 82 PHE A N 1
ATOM 650 C CA . PHE A 1 82 ? 23.392 -4.869 -1.741 1.00 78.44 82 PHE A CA 1
ATOM 651 C C . PHE A 1 82 ? 23.633 -5.443 -0.337 1.00 78.44 82 PHE A C 1
ATOM 653 O O . PHE A 1 82 ? 24.781 -5.656 0.044 1.00 78.44 82 PHE A O 1
ATOM 660 N N . ILE A 1 83 ? 22.569 -5.673 0.435 1.00 82.25 83 ILE A N 1
ATOM 661 C CA . ILE A 1 83 ? 22.628 -6.170 1.814 1.00 82.25 83 ILE A CA 1
ATOM 662 C C . ILE A 1 83 ? 22.267 -7.659 1.846 1.00 82.25 83 ILE A C 1
ATOM 664 O O . ILE A 1 83 ? 22.983 -8.461 2.440 1.00 82.25 83 ILE A O 1
ATOM 668 N N . THR A 1 84 ? 21.161 -8.034 1.200 1.00 85.06 84 THR A N 1
ATOM 669 C CA . THR A 1 84 ? 20.560 -9.374 1.284 1.00 85.06 84 THR A CA 1
ATOM 670 C C . THR A 1 84 ? 20.340 -10.045 -0.071 1.00 85.06 84 THR A C 1
ATOM 672 O O . THR A 1 84 ? 19.974 -11.217 -0.091 1.00 85.06 84 THR A O 1
ATOM 675 N N . HIS A 1 85 ? 20.583 -9.354 -1.193 1.00 86.19 85 HIS A N 1
ATOM 676 C CA . HIS A 1 85 ? 20.239 -9.813 -2.550 1.00 86.19 85 HIS A CA 1
ATOM 677 C C . HIS A 1 85 ? 18.738 -10.092 -2.755 1.00 86.19 85 HIS A C 1
ATOM 679 O O . HIS A 1 85 ? 18.366 -10.917 -3.587 1.00 86.19 85 HIS A O 1
ATOM 685 N N . SER A 1 86 ? 17.882 -9.414 -1.990 1.00 90.00 86 SER A N 1
ATOM 686 C CA . SER A 1 86 ? 16.426 -9.475 -2.131 1.00 90.00 86 SER A CA 1
ATOM 687 C C . SER A 1 86 ? 15.942 -8.575 -3.275 1.00 90.00 86 SER A C 1
ATOM 689 O O . SER A 1 86 ? 16.560 -7.554 -3.578 1.00 90.00 86 SER A O 1
ATOM 691 N N . ASP A 1 87 ? 14.834 -8.963 -3.906 1.00 91.62 87 ASP A N 1
ATOM 692 C CA . ASP A 1 87 ? 14.069 -8.147 -4.855 1.00 91.62 87 ASP A CA 1
ATOM 693 C C . ASP A 1 87 ? 13.066 -7.207 -4.159 1.00 91.62 87 ASP A C 1
ATOM 695 O O . ASP A 1 87 ? 12.484 -6.349 -4.818 1.00 91.62 87 ASP A O 1
ATOM 699 N N . HIS A 1 88 ? 12.909 -7.323 -2.836 1.00 93.44 88 HIS A N 1
ATOM 700 C CA . HIS A 1 88 ? 12.193 -6.376 -1.976 1.00 93.44 88 HIS A CA 1
ATOM 701 C C . HIS A 1 88 ? 13.147 -5.502 -1.161 1.00 93.44 88 HIS A C 1
ATOM 703 O O . HIS A 1 88 ? 13.994 -6.033 -0.439 1.00 93.44 88 HIS A O 1
ATOM 709 N N . ASP A 1 89 ? 12.943 -4.193 -1.187 1.00 91.44 89 ASP A N 1
ATOM 710 C CA . ASP A 1 89 ? 13.613 -3.180 -0.379 1.00 91.44 89 ASP A CA 1
ATOM 711 C C . ASP A 1 89 ? 13.054 -3.107 1.047 1.00 91.44 89 ASP A C 1
ATOM 713 O O . ASP A 1 89 ? 11.928 -3.512 1.338 1.00 91.44 89 ASP A O 1
ATOM 717 N N . ILE A 1 90 ? 13.852 -2.558 1.963 1.00 86.81 90 ILE A N 1
ATOM 718 C CA . ILE A 1 90 ? 13.474 -2.418 3.372 1.00 86.81 90 ILE A CA 1
ATOM 719 C C . ILE A 1 90 ? 12.669 -1.128 3.545 1.00 86.81 90 ILE A C 1
ATOM 721 O O . ILE A 1 90 ? 13.181 -0.035 3.290 1.00 86.81 90 ILE A O 1
ATOM 725 N N . MET A 1 91 ? 11.422 -1.253 4.010 1.00 85.25 91 MET A N 1
ATOM 726 C CA . MET A 1 91 ? 10.554 -0.118 4.331 1.00 85.25 91 MET A CA 1
ATOM 727 C C . MET A 1 91 ? 10.524 0.165 5.833 1.00 85.25 91 MET A C 1
ATOM 729 O O . MET A 1 91 ? 10.072 -0.663 6.625 1.00 85.25 91 MET A O 1
ATOM 733 N N . GLU A 1 92 ? 10.901 1.383 6.212 1.00 83.50 92 GLU A N 1
ATOM 734 C CA . GLU A 1 92 ? 10.792 1.889 7.580 1.00 83.50 92 GLU A CA 1
ATOM 735 C C . GLU A 1 92 ? 9.863 3.103 7.636 1.00 83.50 92 GLU A C 1
ATOM 737 O O . GLU A 1 92 ? 9.881 3.967 6.756 1.00 83.50 92 GLU A O 1
ATOM 742 N N . LYS A 1 93 ? 9.048 3.181 8.694 1.00 83.00 93 LYS A N 1
ATOM 743 C CA . LYS A 1 93 ? 8.237 4.363 9.007 1.00 83.00 93 LYS A CA 1
ATOM 744 C C . LYS A 1 93 ? 8.824 5.091 10.209 1.00 83.00 93 LYS A C 1
ATOM 746 O O . LYS A 1 93 ? 9.207 4.451 11.187 1.00 83.00 93 LYS A O 1
ATOM 751 N N . TYR A 1 94 ? 8.788 6.415 10.172 1.00 78.00 94 TYR A N 1
ATOM 752 C CA . TYR A 1 94 ? 9.101 7.266 11.310 1.00 78.00 94 TYR A CA 1
ATOM 753 C C . TYR A 1 94 ? 7.828 7.955 11.778 1.00 78.00 94 TYR A C 1
ATOM 755 O O . TYR A 1 94 ? 7.108 8.573 10.989 1.00 78.00 94 TYR A O 1
ATOM 763 N N . ASN A 1 95 ? 7.565 7.856 13.074 1.00 75.56 95 ASN A N 1
ATOM 764 C CA . ASN A 1 95 ? 6.511 8.608 13.733 1.00 75.56 95 ASN A CA 1
ATOM 765 C C . ASN A 1 95 ? 7.151 9.769 14.498 1.00 75.56 95 ASN A C 1
ATOM 767 O O . ASN A 1 95 ? 8.280 9.648 14.972 1.00 75.56 95 ASN A O 1
ATOM 771 N N . GLN A 1 96 ? 6.431 10.877 14.647 1.00 64.50 96 GLN A N 1
ATOM 772 C CA . GLN A 1 96 ? 6.755 11.853 15.674 1.00 64.50 96 GLN A CA 1
ATOM 773 C C . GLN A 1 96 ? 6.676 11.118 17.010 1.00 64.50 96 GLN A C 1
ATOM 775 O O . GLN A 1 96 ? 5.623 10.566 17.335 1.00 64.50 96 GLN A O 1
ATOM 780 N N . GLU A 1 97 ? 7.778 11.076 17.763 1.00 59.31 97 GLU A N 1
ATOM 781 C CA . GLU A 1 97 ? 7.698 10.765 19.187 1.00 59.31 97 GLU A CA 1
ATOM 782 C C . GLU A 1 97 ? 6.842 11.862 19.811 1.00 59.31 97 GLU A C 1
ATOM 784 O O . GLU A 1 97 ? 7.313 12.946 20.155 1.00 59.31 97 GLU A O 1
ATOM 789 N N . VAL A 1 98 ? 5.544 11.608 19.916 1.00 50.78 98 VAL A N 1
ATOM 790 C CA . VAL A 1 98 ? 4.783 12.276 20.947 1.00 50.78 98 VAL A CA 1
ATOM 791 C C . VAL A 1 98 ? 5.298 11.628 22.222 1.00 50.78 98 VAL A C 1
ATOM 793 O O . VAL A 1 98 ? 5.138 10.422 22.416 1.00 50.78 98 VAL A O 1
ATOM 796 N N . ILE A 1 99 ? 5.953 12.410 23.083 1.00 48.09 99 ILE A N 1
ATOM 797 C CA . ILE A 1 99 ? 6.001 12.084 24.508 1.00 48.09 99 ILE A CA 1
ATOM 798 C C . ILE A 1 99 ? 4.546 12.205 24.966 1.00 48.09 99 ILE A C 1
ATOM 800 O O . ILE A 1 99 ? 4.113 13.220 25.506 1.00 48.09 99 ILE A O 1
ATOM 804 N N . GL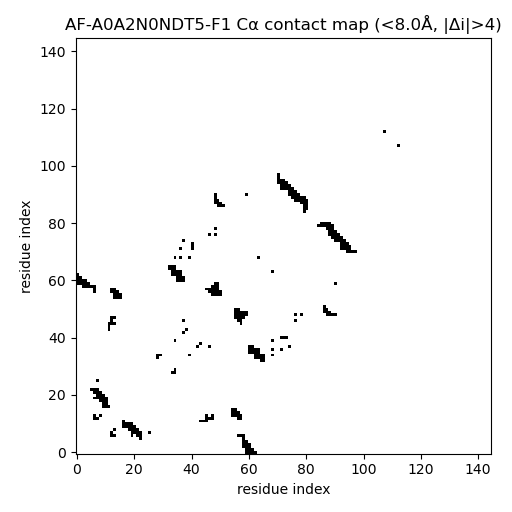U A 1 100 ? 3.745 11.210 24.600 1.00 45.84 100 GLU A N 1
ATOM 805 C CA . GLU A 1 100 ? 2.418 10.995 25.123 1.00 45.84 100 GLU A CA 1
ATOM 806 C C . GLU A 1 100 ? 2.667 10.647 26.576 1.00 45.84 100 GLU A C 1
ATOM 808 O O . GLU A 1 100 ? 3.112 9.549 26.909 1.00 45.84 100 GLU A O 1
ATOM 813 N N . ASP A 1 101 ? 2.474 11.654 27.418 1.00 43.81 101 ASP A N 1
ATOM 814 C CA . ASP A 1 101 ? 2.298 11.551 28.850 1.00 43.81 101 ASP A CA 1
ATOM 815 C C . ASP A 1 101 ? 1.343 10.383 29.112 1.00 43.81 101 ASP A C 1
ATOM 817 O O . ASP A 1 101 ? 0.132 10.532 28.990 1.00 43.81 101 ASP A O 1
ATOM 821 N N . LYS A 1 102 ? 1.918 9.184 29.284 1.00 47.44 102 LYS A N 1
ATOM 822 C CA . LYS A 1 102 ? 1.247 7.888 29.405 1.00 47.44 102 LYS A CA 1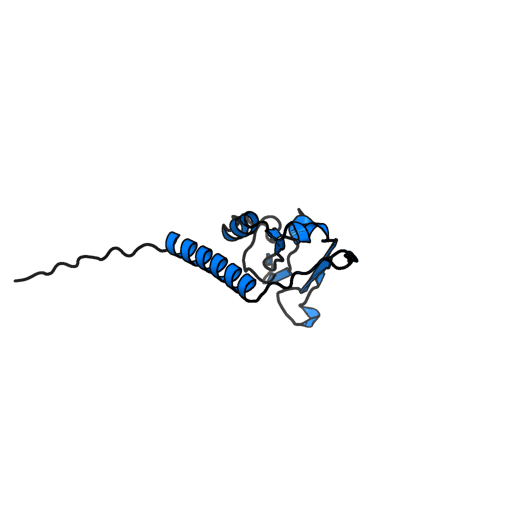
ATOM 823 C C . LYS A 1 102 ? -0.113 7.874 28.705 1.00 47.44 102 LYS A C 1
ATOM 825 O O . LYS A 1 102 ? -1.146 7.875 29.381 1.00 47.44 102 LYS A O 1
ATOM 830 N N . VAL A 1 103 ? -0.139 7.815 27.366 1.00 44.59 103 VAL A N 1
ATOM 831 C CA . VAL A 1 103 ? -1.328 7.243 26.726 1.00 44.59 103 VAL A CA 1
ATOM 832 C C . VAL A 1 103 ? -1.550 5.923 27.435 1.00 44.59 103 VAL A C 1
ATOM 834 O O . VAL A 1 103 ? -0.653 5.085 27.514 1.00 44.59 103 VAL A O 1
ATOM 837 N N . ASN A 1 104 ? -2.704 5.820 28.083 1.00 49.62 104 ASN A N 1
ATOM 838 C CA . ASN A 1 104 ? -3.160 4.617 28.732 1.00 49.62 104 ASN A CA 1
ATOM 839 C C . ASN A 1 104 ? -3.331 3.603 27.603 1.00 49.62 104 ASN A C 1
ATOM 841 O O . ASN A 1 104 ? -4.411 3.498 27.021 1.00 49.62 104 ASN A O 1
ATOM 845 N N . ILE A 1 105 ? -2.232 2.944 27.224 1.00 48.81 105 ILE A N 1
ATOM 846 C CA . ILE A 1 105 ? -2.254 1.746 26.409 1.00 48.81 105 ILE A CA 1
ATOM 847 C C . ILE A 1 105 ? -3.010 0.788 27.308 1.00 48.81 105 ILE A C 1
ATOM 849 O O . ILE A 1 105 ? -2.455 0.190 28.225 1.00 48.81 105 ILE A O 1
ATOM 853 N N . THR A 1 106 ? -4.325 0.762 27.142 1.00 57.47 106 THR A N 1
ATOM 854 C CA . THR A 1 106 ? -5.118 -0.332 27.656 1.00 57.47 106 THR A CA 1
ATOM 855 C C . THR A 1 106 ? -4.539 -1.510 26.900 1.00 57.47 106 THR A C 1
ATOM 857 O O . THR A 1 106 ? -4.729 -1.616 25.689 1.00 57.47 106 THR A O 1
ATOM 860 N N . GLU A 1 107 ? -3.678 -2.282 27.566 1.00 65.12 107 GLU A N 1
ATOM 861 C CA . GLU A 1 107 ? -3.242 -3.572 27.060 1.00 65.12 107 GLU A CA 1
ATOM 862 C C . GLU A 1 107 ? -4.528 -4.298 26.690 1.00 65.12 107 GLU A C 1
ATOM 864 O O . GLU A 1 107 ? -5.348 -4.601 27.559 1.00 65.12 107 GLU A O 1
ATOM 869 N N . TYR A 1 108 ? -4.766 -4.452 25.387 1.00 65.81 108 TYR A N 1
ATOM 870 C CA . TYR A 1 108 ? -5.896 -5.231 24.920 1.00 65.81 108 TYR A CA 1
ATOM 871 C C . TYR A 1 108 ? -5.750 -6.605 25.552 1.00 65.81 108 TYR A C 1
ATOM 873 O O . TYR A 1 108 ? -4.698 -7.239 25.423 1.00 65.81 108 TYR A O 1
ATOM 881 N N . SER A 1 109 ? -6.781 -7.045 26.269 1.00 77.06 109 SER A N 1
ATOM 882 C CA . SER A 1 109 ? -6.766 -8.394 26.808 1.00 77.06 109 SER A CA 1
ATOM 883 C C . SER A 1 109 ? -6.704 -9.384 25.643 1.00 77.06 109 SER A C 1
ATOM 885 O O . SER A 1 109 ? -7.091 -9.075 24.510 1.00 77.06 109 SER A O 1
ATOM 887 N N . GLN A 1 110 ? -6.241 -10.602 25.913 1.00 78.12 110 GLN A N 1
ATOM 888 C CA . GLN A 1 110 ? -6.280 -11.668 24.913 1.00 78.12 110 GLN A CA 1
ATOM 889 C C . GLN A 1 110 ? -7.701 -11.848 24.343 1.00 78.12 110 GLN A C 1
ATOM 891 O O . GLN A 1 110 ? -7.864 -12.059 23.150 1.00 78.12 110 GLN A O 1
ATOM 896 N N . GLU A 1 111 ? -8.730 -11.633 25.166 1.00 81.12 111 GLU A N 1
ATOM 897 C CA . GLU A 1 111 ? -10.141 -11.691 24.770 1.00 81.12 111 GLU A CA 1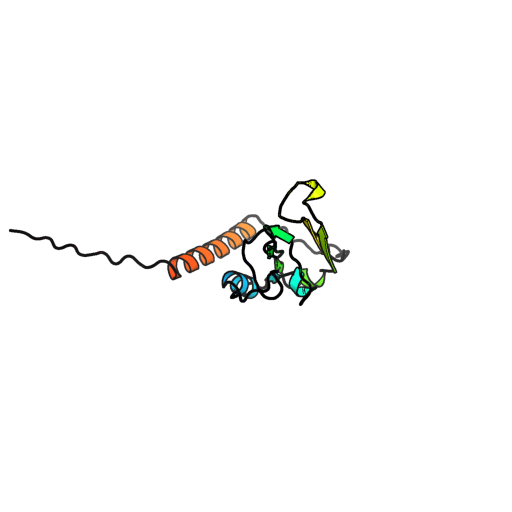
ATOM 898 C C . GLU A 1 111 ? -10.519 -10.603 23.751 1.00 81.12 111 GLU A C 1
ATOM 900 O O . GLU A 1 111 ? -11.288 -10.857 22.822 1.00 81.12 111 GLU A O 1
ATOM 905 N N . ASP A 1 112 ? -9.978 -9.388 23.889 1.00 79.44 112 ASP A N 1
ATOM 906 C CA . ASP A 1 112 ? -10.193 -8.325 22.907 1.00 79.44 112 ASP A CA 1
ATOM 907 C C . ASP A 1 112 ? -9.537 -8.670 21.566 1.00 79.44 112 ASP A C 1
ATOM 909 O O . ASP A 1 112 ? -10.148 -8.456 20.515 1.00 79.44 112 ASP A O 1
ATOM 913 N N . ILE A 1 113 ? -8.320 -9.222 21.603 1.00 79.88 113 ILE A N 1
ATOM 914 C CA . ILE A 1 113 ? -7.577 -9.675 20.420 1.00 79.88 113 ILE A CA 1
ATOM 915 C C . ILE A 1 113 ? -8.340 -10.801 19.715 1.00 79.88 113 ILE A C 1
ATOM 917 O O . ILE A 1 113 ? -8.581 -10.713 18.509 1.00 79.88 113 ILE A O 1
ATOM 921 N N . ASP A 1 114 ? -8.785 -11.809 20.462 1.00 85.00 114 ASP A N 1
ATOM 922 C CA . ASP A 1 114 ? -9.541 -12.950 19.942 1.00 85.00 114 ASP A CA 1
ATOM 923 C C . ASP A 1 114 ? -10.862 -12.488 19.308 1.00 85.00 114 ASP A C 1
ATOM 925 O O . ASP A 1 114 ? -11.189 -12.864 18.182 1.00 85.00 114 ASP A O 1
ATOM 929 N N . ARG A 1 115 ? -11.573 -11.550 19.949 1.00 87.44 115 ARG A N 1
ATOM 930 C CA . ARG A 1 115 ? -12.795 -10.950 19.392 1.00 87.44 115 ARG A CA 1
ATOM 931 C C . ARG A 1 115 ? -12.545 -10.234 18.063 1.00 87.44 115 ARG A C 1
ATOM 933 O O . ARG A 1 115 ? -13.409 -10.255 17.181 1.00 87.44 115 ARG A O 1
ATOM 940 N N . TYR A 1 116 ? -11.418 -9.536 17.915 1.00 85.12 116 TYR A N 1
ATOM 941 C CA . TYR A 1 116 ? -11.070 -8.893 16.645 1.00 85.12 116 TYR A CA 1
ATOM 942 C C . TYR A 1 116 ? -10.727 -9.922 15.565 1.00 85.12 116 TYR A C 1
ATOM 944 O O . TYR A 1 116 ? -11.171 -9.760 14.425 1.00 85.12 116 TYR A O 1
ATOM 952 N N . TRP A 1 117 ? -10.014 -10.991 15.923 1.00 87.56 117 TRP A N 1
ATOM 953 C CA . TRP A 1 117 ? -9.731 -12.102 15.015 1.00 87.56 117 TRP A CA 1
ATOM 954 C C . TRP A 1 117 ? -10.998 -12.795 14.524 1.00 87.56 117 TRP A C 1
ATOM 956 O O . TRP A 1 117 ? -11.137 -13.014 13.321 1.00 87.56 117 TRP A O 1
ATOM 966 N N . ASP A 1 118 ? -11.959 -13.058 15.407 1.00 88.44 118 ASP A N 1
ATOM 967 C CA . ASP A 1 118 ? -13.238 -13.672 15.036 1.00 88.44 118 ASP A CA 1
ATOM 968 C C . ASP A 1 118 ? -14.030 -12.807 14.056 1.00 88.44 118 ASP A C 1
ATOM 970 O O . ASP A 1 118 ? -14.582 -13.306 13.070 1.00 88.44 118 ASP A O 1
ATOM 974 N N . LYS A 1 119 ? -14.047 -11.487 14.280 1.00 86.62 119 LYS A N 1
ATOM 975 C CA . LYS A 1 119 ? -14.675 -10.545 13.346 1.00 86.62 119 LYS A CA 1
ATOM 976 C C . LYS A 1 119 ? -14.005 -10.607 11.979 1.00 86.62 119 LYS A C 1
ATOM 978 O O . LYS A 1 119 ? -14.702 -10.758 10.979 1.00 86.62 119 LYS A O 1
ATOM 983 N N . LEU A 1 120 ? -12.675 -10.517 11.932 1.00 81.25 120 LEU A N 1
ATOM 984 C CA . LEU A 1 120 ? -11.922 -10.553 10.678 1.00 81.25 120 LEU A CA 1
ATOM 985 C C . LEU A 1 120 ? -12.154 -11.870 9.921 1.00 81.25 120 LEU A C 1
ATOM 987 O O . LEU A 1 120 ? -12.449 -11.850 8.727 1.00 81.25 120 LEU A O 1
ATOM 991 N N . ASN A 1 121 ? -12.099 -13.002 10.623 1.00 84.25 121 ASN A N 1
ATOM 992 C CA . ASN A 1 121 ? -12.352 -14.319 10.045 1.00 84.25 121 ASN A CA 1
ATOM 993 C C . ASN A 1 121 ? -13.774 -14.435 9.487 1.00 84.25 121 ASN A C 1
ATOM 995 O O . ASN A 1 121 ? -13.953 -14.920 8.372 1.00 84.25 121 ASN A O 1
ATOM 999 N N . SER A 1 122 ? -14.780 -13.939 10.212 1.00 84.75 122 SER A N 1
ATOM 1000 C CA . SER A 1 122 ? -16.172 -13.926 9.746 1.00 84.75 122 SER A CA 1
ATOM 1001 C C . SER A 1 122 ? -16.340 -13.141 8.439 1.00 84.75 122 SER A C 1
ATOM 1003 O O . SER A 1 122 ? -17.001 -13.614 7.509 1.00 84.75 122 SER A O 1
ATOM 1005 N N . PHE A 1 123 ? -15.685 -11.981 8.320 1.00 79.75 123 PHE A N 1
ATOM 1006 C CA . PHE A 1 123 ? -15.684 -11.203 7.078 1.00 79.75 123 PHE A CA 1
ATOM 1007 C C . PHE A 1 123 ? -15.028 -11.960 5.919 1.00 79.75 123 PHE A C 1
ATOM 1009 O O . PHE A 1 123 ? -15.604 -12.018 4.833 1.00 79.75 123 PHE A O 1
ATOM 1016 N N . ILE A 1 124 ? -13.866 -12.582 6.147 1.00 78.00 124 ILE A N 1
ATOM 1017 C CA . ILE A 1 124 ? -13.146 -13.353 5.119 1.00 78.00 124 ILE A CA 1
ATOM 1018 C C . ILE A 1 124 ? -13.993 -14.532 4.627 1.00 78.00 124 ILE A C 1
ATOM 1020 O O . ILE A 1 124 ? -14.136 -14.720 3.417 1.00 78.00 124 ILE A O 1
ATOM 1024 N N . VAL A 1 125 ? -14.585 -15.301 5.545 1.00 83.00 125 VAL A N 1
ATOM 1025 C CA . VAL A 1 125 ? -15.445 -16.446 5.208 1.00 83.00 125 VAL A CA 1
ATOM 1026 C C . VAL A 1 125 ? -16.671 -15.985 4.425 1.00 83.00 125 VAL A C 1
ATOM 1028 O O . VAL A 1 125 ? -16.955 -16.522 3.357 1.00 83.00 125 VAL A O 1
ATOM 1031 N N . SER A 1 126 ? -17.342 -14.929 4.888 1.00 79.44 126 SER A N 1
ATOM 1032 C CA . SER A 1 126 ? -18.514 -14.372 4.201 1.00 79.44 126 SER A CA 1
ATOM 1033 C C . SER A 1 126 ? -18.174 -13.892 2.785 1.00 79.44 126 SER A C 1
ATOM 1035 O O . SER A 1 126 ? -18.930 -14.122 1.839 1.00 79.44 126 SER A O 1
ATOM 1037 N N . ALA A 1 127 ? -17.014 -13.252 2.611 1.00 75.50 127 ALA A N 1
ATOM 1038 C CA . ALA A 1 127 ? -16.533 -12.818 1.306 1.00 75.50 127 ALA A CA 1
ATOM 1039 C C . ALA A 1 127 ? -16.218 -14.009 0.387 1.00 75.50 127 ALA A C 1
ATOM 1041 O O . ALA A 1 127 ? -16.577 -13.976 -0.794 1.00 75.50 127 ALA A O 1
ATOM 1042 N N . ALA A 1 128 ? -15.600 -15.070 0.911 1.00 74.25 128 ALA A N 1
ATOM 1043 C CA . ALA A 1 128 ? -15.319 -16.292 0.162 1.00 74.25 128 ALA A CA 1
ATOM 1044 C C . ALA A 1 128 ? -16.612 -16.989 -0.296 1.00 74.25 128 ALA A C 1
ATOM 1046 O O . ALA A 1 128 ? -16.760 -17.287 -1.484 1.00 74.25 128 ALA A O 1
ATOM 1047 N N . ASP A 1 129 ? -17.588 -17.148 0.598 1.00 77.50 129 ASP A N 1
ATOM 1048 C CA . ASP A 1 129 ? -18.889 -17.756 0.292 1.00 77.50 129 ASP A CA 1
ATOM 1049 C C . ASP A 1 129 ? -19.677 -16.966 -0.760 1.00 77.50 129 ASP A C 1
ATOM 1051 O O . ASP A 1 129 ? -20.395 -17.548 -1.575 1.00 77.50 129 ASP A O 1
ATOM 1055 N N . SER A 1 130 ? -19.518 -15.639 -0.789 1.00 73.25 130 SER A N 1
ATOM 1056 C CA . SER A 1 130 ? -20.153 -14.785 -1.799 1.00 73.25 130 SER A CA 1
ATOM 1057 C C . SER A 1 130 ? -19.568 -14.959 -3.208 1.00 73.25 130 SER A C 1
ATOM 1059 O O . SER A 1 130 ? -20.238 -14.646 -4.194 1.00 73.25 130 SER A O 1
ATOM 1061 N N . LYS A 1 131 ? -18.327 -15.457 -3.318 1.00 67.62 131 LYS A N 1
ATOM 1062 C CA . LYS A 1 131 ? -17.587 -15.578 -4.586 1.00 67.62 131 LYS A CA 1
ATOM 1063 C C . LYS A 1 131 ? -17.463 -17.006 -5.110 1.00 67.62 131 LYS A C 1
ATOM 1065 O O . LYS A 1 131 ? -17.117 -17.182 -6.278 1.00 67.62 131 LYS A O 1
ATOM 1070 N N . LEU A 1 132 ? -17.743 -18.019 -4.293 1.00 59.44 132 LEU A N 1
ATOM 1071 C CA . LEU A 1 132 ? -17.695 -19.412 -4.724 1.00 59.44 132 LEU A CA 1
ATOM 1072 C C . LEU A 1 132 ? -19.024 -19.820 -5.392 1.00 59.44 132 LEU A C 1
ATOM 1074 O O . LEU A 1 132 ? -20.087 -19.700 -4.779 1.00 59.44 132 LEU A O 1
ATOM 1078 N N . PRO A 1 133 ? -19.011 -20.326 -6.641 1.00 57.09 133 PRO A N 1
ATOM 1079 C CA . PRO A 1 133 ? -20.222 -20.821 -7.281 1.00 57.09 133 PRO A CA 1
ATOM 1080 C C . PRO A 1 133 ? -20.766 -22.020 -6.497 1.00 57.09 133 PRO A C 1
ATOM 1082 O O . PRO A 1 133 ? -20.095 -23.042 -6.341 1.00 57.09 133 PRO A O 1
ATOM 1085 N N . LYS A 1 134 ? -22.006 -21.906 -6.010 1.00 62.91 134 LYS A N 1
ATOM 1086 C CA . LYS A 1 134 ? -22.714 -23.017 -5.367 1.00 62.91 134 LYS A CA 1
ATOM 1087 C C . LYS A 1 134 ? -22.888 -24.133 -6.398 1.00 62.91 134 LYS A C 1
ATOM 1089 O O . LYS A 1 134 ? -23.616 -23.955 -7.374 1.00 62.91 134 LYS A O 1
ATOM 1094 N N . LYS A 1 135 ? -22.225 -25.279 -6.199 1.00 55.75 135 LYS A N 1
ATOM 1095 C CA . LYS A 1 135 ? -22.479 -26.485 -7.000 1.00 55.75 135 LYS A CA 1
ATOM 1096 C C . LYS A 1 135 ? -23.958 -26.849 -6.859 1.00 55.75 135 LYS A C 1
ATOM 1098 O O . LYS A 1 135 ? -24.407 -27.187 -5.767 1.00 55.75 135 LYS A O 1
ATOM 1103 N N . GLN A 1 136 ? -24.707 -26.766 -7.956 1.00 50.97 136 GLN A N 1
ATOM 1104 C CA . GLN A 1 136 ? -26.025 -27.384 -8.025 1.00 50.97 136 GLN A CA 1
ATOM 1105 C C . GLN A 1 136 ? -25.831 -28.907 -8.024 1.00 50.97 136 GLN A C 1
ATOM 1107 O O . GLN A 1 136 ? -24.966 -29.393 -8.759 1.00 50.97 136 GLN A O 1
ATOM 1112 N N . PRO A 1 137 ? -26.577 -29.670 -7.210 1.00 49.44 137 PRO A N 1
ATOM 1113 C CA . PRO A 1 137 ? -26.561 -31.119 -7.318 1.00 49.44 137 PRO A CA 1
ATOM 1114 C C . PRO A 1 137 ? -27.137 -31.501 -8.687 1.00 49.44 137 PRO A C 1
ATOM 1116 O O . PRO A 1 137 ? -28.285 -31.184 -9.001 1.00 49.44 137 PRO A O 1
ATOM 1119 N N . THR A 1 138 ? -26.328 -32.143 -9.527 1.00 47.72 138 THR A N 1
ATOM 1120 C CA . THR A 1 138 ? -26.806 -32.778 -10.752 1.00 47.72 138 THR A CA 1
ATOM 1121 C C . THR A 1 138 ? -27.610 -34.008 -10.346 1.00 47.72 138 THR A C 1
ATOM 1123 O O . THR A 1 138 ? -27.065 -34.976 -9.820 1.00 47.72 138 THR A O 1
ATOM 1126 N N . ASN A 1 139 ? -28.929 -33.948 -10.534 1.00 49.22 139 ASN A N 1
ATOM 1127 C CA . ASN A 1 139 ? -29.804 -35.111 -10.421 1.00 49.22 139 ASN A CA 1
ATOM 1128 C C . ASN A 1 139 ? -29.540 -36.035 -11.614 1.00 49.22 139 ASN A C 1
ATOM 1130 O O . ASN A 1 139 ? -30.260 -35.989 -12.615 1.00 49.22 139 ASN A O 1
ATOM 1134 N N . ASP A 1 140 ? -28.501 -36.859 -11.513 1.00 48.81 140 ASP A N 1
ATOM 1135 C CA . ASP A 1 140 ? -28.280 -37.932 -12.471 1.00 48.81 140 ASP A CA 1
ATOM 1136 C C . ASP A 1 140 ? -29.410 -38.958 -12.332 1.00 48.81 140 ASP A C 1
ATOM 1138 O O . ASP A 1 140 ? -29.722 -39.466 -11.252 1.00 48.81 140 ASP A O 1
ATOM 1142 N N . HIS A 1 141 ? -30.084 -39.181 -13.457 1.00 49.28 141 HIS A N 1
ATOM 1143 C CA . HIS A 1 141 ? -31.222 -40.070 -13.615 1.00 49.28 141 HIS A CA 1
ATOM 1144 C C . HIS A 1 141 ? -30.927 -41.482 -13.098 1.00 49.28 141 HIS A C 1
ATOM 1146 O O . HIS A 1 141 ? -30.056 -42.180 -13.617 1.00 49.28 141 HIS A O 1
ATOM 1152 N N . ILE A 1 142 ? -31.750 -41.952 -12.159 1.00 48.28 142 ILE A N 1
ATOM 1153 C CA . ILE A 1 142 ? -31.945 -43.383 -11.928 1.00 48.28 142 ILE A CA 1
ATOM 1154 C C . ILE A 1 142 ? -32.726 -43.915 -13.138 1.00 48.28 142 ILE A C 1
ATOM 1156 O O . ILE A 1 142 ? -33.945 -43.772 -13.215 1.00 48.28 142 ILE A O 1
ATOM 1160 N N . CYS A 1 143 ? -32.017 -44.488 -14.109 1.00 46.06 143 CYS A N 1
ATOM 1161 C CA . CYS A 1 143 ? -32.620 -45.280 -15.174 1.00 46.06 143 CYS A CA 1
ATOM 1162 C C . CYS A 1 143 ? -32.808 -46.711 -14.650 1.00 46.06 143 CYS A C 1
ATOM 1164 O O . CYS A 1 143 ? -31.836 -47.448 -14.498 1.00 46.06 143 CYS A O 1
ATOM 1166 N N . GLY A 1 144 ? -34.049 -47.069 -14.316 1.00 45.03 144 GLY A N 1
ATOM 1167 C CA . GLY A 1 144 ? -34.457 -48.440 -14.018 1.00 45.03 144 GLY A CA 1
ATOM 1168 C C . GLY A 1 144 ? -35.164 -49.063 -15.222 1.00 45.03 144 GLY A C 1
ATOM 1169 O O . GLY A 1 144 ? -36.220 -48.579 -15.639 1.00 45.03 144 GLY A O 1
ATOM 1170 N N . HIS A 1 145 ? -34.591 -50.139 -15.753 1.00 46.91 145 HIS A N 1
ATOM 1171 C CA . HIS A 1 145 ? -35.273 -51.163 -16.544 1.00 46.91 145 HIS A CA 1
ATOM 1172 C C . HIS A 1 145 ? -35.005 -52.517 -15.901 1.00 46.91 145 HIS A C 1
ATOM 1174 O O . HIS A 1 145 ? -33.846 -52.735 -15.481 1.00 46.91 145 HIS A O 1
#

InterPro domains:
  IPR036691 Endonuclease/exonuclease/phosphatase superfamily [G3DSA:3.60.10.10] (1-92)
  IPR036691 Endonuclease/exonuclease/phosphatase superfamily [SSF56219] (1-89)

Foldseek 3Di:
DFFQVAAQAQQQFKVVRDGDHGDVVVVVLVVVQKDFLCCLVPVRHHPFFADDDRMTGDRTTDIDHPVQSVQWDDKDWANCCVPPVDRGTDIDTDGNPPPPPPPPVVVQPVVNVVVVVVVVVVVVVVVVVVPDDDDDPPPDDPDDD

Mean predicted aligned error: 14.18 Å

Solvent-accessible surface area (backbone atoms only — not comparable to full-atom values): 8762 Å² total; per-residue (Å²): 107,50,76,65,86,49,51,63,44,20,67,53,31,24,42,67,61,40,97,49,78,57,50,66,67,60,55,52,42,44,73,75,45,34,37,57,51,62,52,72,78,37,78,73,61,69,64,56,37,34,51,54,96,86,36,33,28,26,27,61,47,47,64,40,46,58,80,62,54,74,40,59,68,50,77,48,79,43,82,24,48,90,79,73,67,44,50,52,35,48,78,47,79,43,58,56,83,68,86,58,81,72,67,80,73,70,76,73,48,73,67,55,54,50,53,50,50,52,52,53,50,52,52,53,52,53,53,49,61,75,70,52,84,79,81,73,85,76,83,74,76,86,83,84,131

=== Feature glossary ===
The record interleaves many kinds of information about one protein. Here is each kind framed as the question it answers.

Q: What does the local fold look like, residue by residue?
A: The Foldseek 3Di string encodes local tertiary geometry as a 20-letter alphabet — one character per residue — derived from the relative positions of nearby Cα atoms. Unlike the amino-acid sequence, 3Di is a direct function of the 3D structure, so two proteins with the same fold have similar 3Di strings even at low sequence identity.

Q: Which residues are in helices, strands, or loops?
A: The SS8 string is DSSP's per-residue secondary-structure call. α-helix (H) means an i→i+4 H-bond ladder; β-strand (E) means the residue participates in a β-sheet; 3₁₀ (G) and π (I) are tighter and wider helices; T/S are turns/bends; '-' is loop.

Q: How big and how compact is the whole molecule?
A: Radius of gyration (Rg) is the root-mean-square distance of Cα atoms from their centroid — a single number for overall size and compactness. A globular domain of N residues has Rg ≈ 2.2·N^0.38 Å; an extended or disordered chain has a much larger Rg. The Cα contact count is the number of residue pairs whose Cα atoms are within 8 Å and are more than four positions apart in sequence — a standard proxy for tertiary packing density. The bounding box is the smallest axis-aligned box enclosing all Cα atoms.

Q: Where is each backbone atom in 3D?
A: Structure coordinates are given as an mmCIF _atom_site loop: one row per atom with element, residue name, chain id, sequence number, and x/y/z position in Å. Only the four main-chain atoms per residue are included here; side chains are omitted to keep the record compact.

Q: What is the amino-acid chain?
A: Primary structure: the covalent order of the twenty standard amino acids along the backbone. Two proteins with the same sequence will (almost always) fold to the same structure; two with 30% identity often share a fold but not the details.

Q: What if only a Cα trace is available?
A: Three-state secondary structure (P-SEA) collapses the eight DSSP classes into helix (a), strand (b), and coil (c). P-SEA assigns these from Cα geometry alone — distances and angles — without requiring backbone oxygens, so it works on any Cα trace.

Q: What family and function is it annotated with?
A: Database cross-references. InterPro integrates a dozen domain/family signature databases into unified entries with residue-range hits. GO terms attach function/process/location labels with evidence codes. CATH codes position the fold in a four-level structural taxonomy. Organism is the NCBI-taxonomy species name.

Q: How confident is the AlphaFold model at each residue?
A: pLDDT is the predicted lDDT-Cα score: AlphaFold's confidence that the local environment of each residue (all inter-atomic distances within 15 Å) is correctly placed. It is a per-residue number between 0 and 100, with higher meaning more reliable.

Q: How mobile is each atom in the crystal?
A: B-factor (Debye–Waller factor) reflects atomic displacement in the crystal lattice. It is an experimental observable (units Å²), not a prediction; low values mean the atom is pinned down, high values mean it moves or is heterogeneous across the crystal.

Q: Which residues are buried vs exposed?
A: SASA measures how much of the protein is reachable by solvent. It is computed by rolling a water-sized probe over the atomic surface and summing the exposed area (Å²). Per-residue SASA distinguishes core (buried, low SASA) from surface (exposed, high SASA) residues; total SASA is a whole-molecule size measure.

Q: What do the diagnostic plots show?
A: Plot images: a contact map (which residues are close in 3D, as an N×N binary image), a Ramachandran scatter (backbone torsion angles, revealing secondary-structure composition at a glance), and — for AlphaFold structures — a PAE heatmap (pairwise prediction confidence).

Q: What known structures does this most resemble?
A: The Foldseek neighbor list gives the closest experimentally determined structures in the PDB, ranked by structural alignment. TM-score near 1 means near-identical fold; near 0.3 means only rough topology match. This is how one finds what a novel AlphaFold prediction most resembles in the solved-structure universe.

Q: Are the domains correctly placed relative to each other?
A: Predicted aligned error is AlphaFold's pairwise confidence. Unlike pLDDT (per-residue), PAE is per-residue-pair and captures whether two parts of the structure are correctly placed relative to each other. Units are ångströms of expected positional error.

Q: What do the rendered images show?
A: Structure images are PyMOL renders from six orthogonal camera directions. Cartoon representation draws helices as coils and strands as arrows; sticks shows the backbone as bonds; surface shows the solvent-excluded envelope. Rainbow coloring maps sequence position to hue (blue→red, N→C); chain coloring assigns a distinct color per polypeptide.

Q: What are the backbone torsion angles?
A: φ (phi) and ψ (psi) are the two rotatable backbone dihedrals per residue: φ is the C(i-1)–N–Cα–C torsion, ψ is the N–Cα–C–N(i+1) torsion, both in degrees on (−180°, 180°]. α-helical residues cluster near (−60°, −45°); β-strand residues near (−120°, +130°). A Ramachandran plot is simply a scatter of (φ, ψ) for every residue.